Protein AF-A0A377WIY8-F1 (afdb_monomer_lite)

Organism: Klebsiella pneumoniae (NCBI:txid573)

pLDDT: mean 95.71, std 5.87, range [69.62, 98.81]

InterPro domains:
  IPR029056 Ribokinase-like [G3DSA:3.40.1190.20] (1-76)
  IPR029056 Ribokinase-like [SSF53613] (7-75)

Sequence (76 aa):
MDFGLRQPVGVGDVTSGLLLVKLLQGASLRDALEHVTAAVYEIMLATKNMQEYELQVVAAQDRIAVPEHCFSATRL

Secondary structure (DSSP, 8-state):
---TT-PPS-HHHHHHHHHHHHHHTT--HHHHHHHHHHHHHHHHHHHHHTT-SS--TTTTHHHHHS-SS-------

Foldseek 3Di:
DDLPPAAAPCLVVQLVVQLVVCVVVVHDNFVSNFLSVQLSVQQVVVCVVVNHRYGPCVVSVVCNVPNPDTDGDDDD

Structure (mmCIF, N/CA/C/O backbone):
data_AF-A0A377WIY8-F1
#
_entry.id   AF-A0A377WIY8-F1
#
loop_
_atom_site.group_PDB
_atom_site.id
_atom_site.type_symbol
_atom_site.label_atom_id
_atom_site.label_alt_id
_atom_site.label_comp_id
_atom_site.label_asym_id
_atom_site.label_entity_id
_atom_site.label_seq_id
_atom_site.pdbx_PDB_ins_code
_atom_site.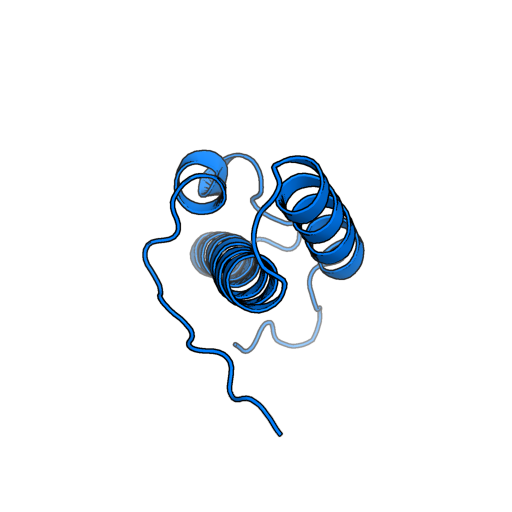Cartn_x
_atom_site.Cartn_y
_atom_site.Cartn_z
_atom_site.occupancy
_atom_site.B_iso_or_equiv
_atom_site.auth_seq_id
_atom_site.auth_comp_id
_atom_site.auth_asym_id
_atom_site.auth_atom_id
_atom_site.pdbx_PDB_model_num
ATOM 1 N N . MET A 1 1 ? 10.030 -11.166 -0.719 1.00 69.62 1 MET A N 1
ATOM 2 C CA . MET A 1 1 ? 10.405 -10.928 -2.130 1.00 69.62 1 MET A CA 1
ATOM 3 C C . MET A 1 1 ? 11.877 -10.573 -2.189 1.00 69.62 1 MET A C 1
ATOM 5 O O . MET A 1 1 ? 12.340 -9.920 -1.267 1.00 69.62 1 MET A O 1
ATOM 9 N N . ASP A 1 2 ? 12.577 -10.978 -3.245 1.00 80.69 2 ASP A N 1
ATOM 10 C CA . ASP A 1 2 ? 13.976 -10.601 -3.487 1.00 80.69 2 ASP A CA 1
ATOM 11 C C . ASP A 1 2 ? 14.065 -9.655 -4.699 1.00 80.69 2 ASP A C 1
ATOM 13 O O . ASP A 1 2 ? 13.534 -9.997 -5.764 1.00 80.69 2 ASP A O 1
ATOM 17 N N . PHE A 1 3 ? 14.684 -8.486 -4.497 1.00 79.88 3 PHE A N 1
ATOM 18 C CA . PHE A 1 3 ? 14.964 -7.433 -5.491 1.00 79.88 3 PHE A CA 1
ATOM 19 C C . PHE A 1 3 ? 16.466 -7.344 -5.835 1.00 79.88 3 PHE A C 1
ATOM 21 O O . PHE A 1 3 ? 16.906 -6.433 -6.535 1.00 79.88 3 PHE A O 1
ATOM 28 N N . GLY A 1 4 ? 17.277 -8.292 -5.359 1.00 80.25 4 GLY A N 1
ATOM 29 C CA . GLY A 1 4 ? 18.718 -8.306 -5.566 1.00 80.25 4 GLY A CA 1
ATOM 30 C C . GLY A 1 4 ? 19.428 -7.160 -4.841 1.00 80.25 4 GLY A C 1
ATOM 31 O O . GLY A 1 4 ? 19.064 -6.768 -3.734 1.00 80.25 4 GLY A O 1
ATOM 32 N N . LEU A 1 5 ? 20.475 -6.623 -5.474 1.00 77.38 5 LEU A N 1
ATOM 33 C CA . LEU A 1 5 ? 21.389 -5.642 -4.871 1.00 77.38 5 LEU A CA 1
ATOM 34 C C . LEU A 1 5 ? 20.770 -4.254 -4.642 1.00 77.38 5 LEU A C 1
ATOM 36 O O . LEU A 1 5 ? 21.351 -3.447 -3.917 1.00 77.38 5 LEU A O 1
ATOM 40 N N . ARG A 1 6 ? 19.635 -3.945 -5.278 1.00 80.88 6 ARG A N 1
ATOM 41 C CA . ARG A 1 6 ? 18.988 -2.631 -5.207 1.00 80.88 6 ARG A CA 1
ATOM 42 C C . ARG A 1 6 ? 17.540 -2.793 -4.782 1.00 80.88 6 ARG A C 1
ATOM 44 O O . ARG A 1 6 ? 16.710 -3.257 -5.555 1.00 80.88 6 ARG A O 1
ATOM 51 N N . GLN A 1 7 ? 17.246 -2.398 -3.550 1.00 85.19 7 GLN A N 1
ATOM 52 C CA . GLN A 1 7 ? 15.870 -2.345 -3.072 1.00 85.19 7 GLN A CA 1
ATOM 53 C C . GLN A 1 7 ? 15.172 -1.094 -3.633 1.00 85.19 7 GLN A C 1
ATOM 55 O O . GLN A 1 7 ? 15.802 -0.033 -3.648 1.00 85.19 7 GLN A O 1
ATOM 60 N N . PRO A 1 8 ? 13.904 -1.190 -4.077 1.00 83.62 8 PRO A N 1
ATOM 61 C CA . PRO A 1 8 ? 13.134 -0.027 -4.503 1.00 83.62 8 PR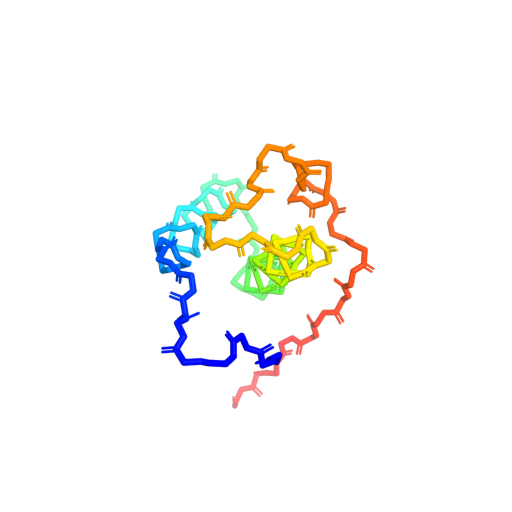O A CA 1
ATOM 62 C C . PRO A 1 8 ? 13.017 1.010 -3.382 1.00 83.62 8 PRO A C 1
ATOM 64 O O . PRO A 1 8 ? 12.771 0.667 -2.222 1.00 83.62 8 PRO A O 1
ATOM 67 N N . VAL A 1 9 ? 13.165 2.283 -3.734 1.00 91.00 9 VAL A N 1
ATOM 68 C CA . VAL A 1 9 ? 12.994 3.409 -2.805 1.00 91.00 9 VAL A CA 1
ATOM 69 C C . VAL A 1 9 ? 11.520 3.827 -2.718 1.00 91.00 9 VAL A C 1
ATOM 71 O O . VAL A 1 9 ? 10.745 3.579 -3.635 1.00 91.00 9 VAL A O 1
ATOM 74 N N . GLY A 1 10 ? 11.108 4.438 -1.602 1.00 93.19 10 GLY A N 1
ATOM 75 C CA . GLY A 1 10 ? 9.742 4.963 -1.418 1.00 93.19 10 GLY A CA 1
ATOM 76 C C . GLY A 1 10 ? 8.725 3.996 -0.792 1.00 93.19 10 GLY A C 1
ATOM 77 O O . GLY A 1 10 ? 7.588 4.383 -0.527 1.00 93.19 10 GLY A O 1
ATOM 78 N N . VAL A 1 11 ? 9.109 2.751 -0.479 1.00 94.75 11 VAL A N 1
ATOM 79 C CA . VAL A 1 11 ? 8.199 1.760 0.139 1.00 94.75 11 VAL A CA 1
ATOM 80 C C . VAL A 1 11 ? 7.669 2.239 1.499 1.00 94.75 11 VAL A C 1
ATOM 82 O O . VAL A 1 11 ? 6.483 2.086 1.795 1.00 94.75 11 VAL A O 1
ATOM 85 N N . GLY A 1 12 ? 8.526 2.860 2.318 1.00 96.50 12 GLY A N 1
ATOM 86 C CA . GLY A 1 12 ? 8.132 3.426 3.614 1.00 96.50 12 GLY A CA 1
ATOM 87 C C . GLY A 1 12 ? 7.158 4.602 3.489 1.00 96.50 12 GLY A C 1
ATOM 88 O O . GLY A 1 12 ? 6.221 4.705 4.284 1.00 96.50 12 GLY A O 1
ATOM 89 N N . ASP A 1 13 ? 7.328 5.437 2.461 1.00 97.81 13 ASP A N 1
ATOM 90 C CA . ASP A 1 13 ? 6.455 6.585 2.193 1.00 97.81 13 ASP A CA 1
ATOM 91 C C . ASP A 1 13 ? 5.052 6.120 1.798 1.00 97.81 13 ASP A C 1
ATOM 93 O O . ASP A 1 13 ? 4.057 6.566 2.372 1.00 97.81 13 ASP A O 1
ATOM 97 N N . VAL A 1 14 ? 4.969 5.146 0.883 1.00 97.44 14 VAL A N 1
ATOM 98 C CA . VAL A 1 14 ? 3.697 4.532 0.476 1.00 97.44 14 VAL A CA 1
ATOM 99 C C . VAL A 1 14 ? 3.020 3.846 1.662 1.00 97.44 14 VAL A C 1
ATOM 101 O O . VAL A 1 14 ? 1.829 4.050 1.889 1.00 97.44 14 VAL A O 1
ATOM 104 N N . THR A 1 15 ? 3.775 3.079 2.454 1.00 98.31 15 THR A N 1
ATOM 105 C CA . THR A 1 15 ? 3.252 2.393 3.648 1.00 98.31 15 THR A CA 1
ATOM 106 C C . THR A 1 15 ? 2.619 3.392 4.616 1.00 98.31 15 THR A C 1
ATOM 108 O O . THR A 1 15 ? 1.479 3.215 5.045 1.00 98.31 15 THR A O 1
ATOM 111 N N . SER A 1 16 ? 3.336 4.474 4.923 1.00 98.56 16 SER A N 1
ATOM 112 C CA . SER A 1 16 ? 2.889 5.497 5.872 1.00 98.56 16 SER A CA 1
ATOM 113 C C . SER A 1 16 ? 1.680 6.275 5.348 1.00 98.56 16 SER A C 1
ATOM 115 O O . SER A 1 16 ? 0.713 6.484 6.083 1.00 98.56 16 SER A O 1
ATOM 117 N N . GLY A 1 17 ? 1.700 6.662 4.069 1.00 98.56 17 GLY A N 1
ATOM 118 C CA . GLY A 1 17 ? 0.601 7.379 3.424 1.00 98.56 17 GLY A CA 1
ATOM 119 C C . GLY A 1 17 ? -0.684 6.554 3.361 1.00 98.56 17 GLY A C 1
ATOM 120 O O . GLY A 1 17 ? -1.744 7.036 3.761 1.00 98.56 17 GLY A O 1
ATOM 121 N N . LEU A 1 18 ? -0.601 5.293 2.923 1.00 98.50 18 LEU A N 1
ATOM 122 C CA . LEU A 1 18 ? -1.765 4.405 2.853 1.00 98.50 18 LEU A CA 1
ATOM 123 C C . LEU A 1 18 ? -2.328 4.088 4.241 1.00 98.50 18 LEU A C 1
ATOM 125 O O . LEU A 1 18 ? -3.549 4.075 4.409 1.00 98.50 18 LEU A O 1
ATOM 129 N N . LEU A 1 19 ? -1.464 3.881 5.241 1.00 98.75 19 LEU A N 1
ATOM 130 C CA . LEU A 1 19 ? -1.904 3.653 6.617 1.00 98.75 19 LEU A CA 1
ATOM 131 C C . LEU A 1 19 ? -2.681 4.855 7.150 1.00 98.75 19 LEU A C 1
ATOM 133 O O . LEU A 1 19 ? -3.790 4.687 7.656 1.00 98.75 19 LEU A O 1
ATOM 137 N N . LEU A 1 20 ? -2.143 6.065 6.977 1.00 98.81 20 LEU A N 1
ATOM 138 C CA . LEU A 1 20 ? -2.828 7.291 7.377 1.00 98.81 20 LEU A CA 1
ATOM 139 C C . LEU A 1 20 ? -4.193 7.420 6.688 1.00 98.81 20 LEU A C 1
ATOM 141 O O . LEU A 1 20 ? -5.190 7.676 7.359 1.00 98.81 20 LEU A O 1
ATOM 145 N N . VAL A 1 21 ? -4.263 7.190 5.374 1.00 98.56 21 VAL A N 1
ATOM 146 C CA . VAL A 1 21 ? -5.523 7.244 4.615 1.00 98.56 21 VAL A CA 1
ATOM 147 C C . VAL A 1 21 ? -6.551 6.250 5.157 1.00 98.56 21 VAL A C 1
ATOM 149 O O . VAL A 1 21 ? -7.696 6.636 5.383 1.00 98.56 21 VAL A O 1
ATOM 152 N N . LYS A 1 22 ? -6.168 4.993 5.415 1.00 98.56 22 LYS A N 1
ATOM 153 C CA . LYS A 1 22 ? -7.100 3.970 5.925 1.00 98.56 22 LYS A CA 1
ATOM 154 C C . LYS A 1 22 ? -7.638 4.320 7.308 1.00 98.56 22 LYS A C 1
ATOM 156 O O . LYS A 1 22 ? -8.834 4.169 7.550 1.00 98.56 22 LYS A O 1
ATOM 161 N N . LEU A 1 23 ? -6.787 4.846 8.185 1.00 98.62 23 LEU A N 1
ATOM 162 C CA . LEU A 1 23 ? -7.205 5.303 9.511 1.00 98.62 23 LEU A CA 1
ATOM 163 C C . LEU A 1 23 ? -8.144 6.514 9.425 1.00 98.62 23 LEU A C 1
ATOM 165 O O . LEU A 1 23 ? -9.162 6.541 10.112 1.00 98.62 23 LEU A O 1
ATOM 169 N N . LEU A 1 24 ? -7.865 7.480 8.542 1.00 98.75 24 LEU A N 1
ATOM 170 C CA . LEU A 1 24 ? -8.748 8.631 8.300 1.00 98.75 24 LEU A CA 1
ATOM 171 C C . LEU A 1 24 ? -10.101 8.229 7.689 1.00 98.75 24 LEU A C 1
ATOM 173 O O . LEU A 1 24 ? -11.099 8.905 7.919 1.00 98.75 24 LEU A O 1
ATOM 177 N N . GLN A 1 25 ? -10.152 7.118 6.951 1.00 98.44 25 GLN A N 1
ATOM 178 C CA . GLN A 1 25 ? -11.390 6.508 6.451 1.00 98.44 25 GLN A CA 1
ATOM 179 C C . GLN A 1 25 ? -12.160 5.719 7.528 1.00 98.44 25 GLN A C 1
ATOM 181 O O . GLN A 1 25 ? -13.242 5.207 7.245 1.00 98.44 25 GLN A O 1
ATOM 186 N N . GLY A 1 26 ? -11.631 5.616 8.752 1.00 98.50 26 GLY A N 1
ATOM 187 C CA . GLY A 1 26 ? -12.276 4.925 9.869 1.00 98.50 26 GLY A CA 1
ATOM 188 C C . GLY A 1 26 ? -12.061 3.411 9.895 1.00 98.50 26 GLY A C 1
ATOM 189 O O . GLY A 1 26 ? -12.780 2.716 10.613 1.00 98.50 26 GLY A O 1
ATOM 190 N N . ALA A 1 27 ? -11.093 2.881 9.138 1.00 98.56 27 ALA A N 1
ATOM 191 C CA . ALA A 1 27 ? -10.741 1.467 9.216 1.00 98.56 27 ALA A CA 1
ATOM 192 C C . ALA A 1 27 ? -10.245 1.102 10.624 1.00 98.56 27 ALA A C 1
ATOM 194 O O . ALA A 1 27 ? -9.575 1.897 11.292 1.00 98.56 27 ALA A O 1
ATOM 195 N N . SER A 1 28 ? -10.528 -0.125 11.068 1.00 98.56 28 SER A N 1
ATOM 196 C CA . SER A 1 28 ? -9.912 -0.634 12.292 1.00 98.56 28 SER A CA 1
ATOM 197 C C . SER A 1 28 ? -8.393 -0.750 12.112 1.00 98.56 28 SER A C 1
ATOM 199 O O . SER A 1 28 ? -7.900 -0.889 10.992 1.00 98.56 28 SER A O 1
ATOM 201 N N . LEU A 1 29 ? -7.629 -0.740 13.212 1.00 98.38 29 LEU A N 1
ATOM 202 C CA . LEU A 1 29 ? -6.171 -0.934 13.150 1.00 98.38 29 LEU A CA 1
ATOM 203 C C . LEU A 1 29 ? -5.792 -2.227 12.416 1.00 98.38 29 LEU A C 1
ATOM 205 O O . LEU A 1 29 ? -4.800 -2.254 11.691 1.00 98.38 29 LEU A O 1
ATOM 209 N N . ARG A 1 30 ? -6.594 -3.283 12.597 1.00 98.44 30 ARG A N 1
ATOM 210 C CA . ARG A 1 30 ? -6.408 -4.562 11.916 1.00 98.44 30 ARG A CA 1
ATOM 211 C C . ARG A 1 30 ? -6.612 -4.406 10.411 1.00 98.44 30 ARG A C 1
ATOM 213 O O . ARG A 1 30 ? -5.686 -4.685 9.661 1.00 98.44 30 ARG A O 1
ATOM 220 N N . ASP A 1 31 ? -7.774 -3.910 9.990 1.00 98.50 31 ASP A N 1
ATOM 221 C CA . ASP A 1 31 ? -8.112 -3.796 8.564 1.00 98.50 31 ASP A CA 1
ATOM 222 C C . ASP A 1 31 ? -7.155 -2.846 7.835 1.00 98.50 31 ASP A C 1
ATOM 224 O O . ASP A 1 31 ? -6.753 -3.101 6.701 1.00 98.50 31 ASP A O 1
ATOM 228 N N . ALA A 1 32 ? -6.746 -1.758 8.497 1.00 98.62 32 ALA A N 1
ATOM 229 C CA . ALA A 1 32 ? -5.767 -0.823 7.964 1.00 98.62 32 ALA A CA 1
ATOM 230 C C . ALA A 1 32 ? -4.406 -1.502 7.745 1.00 98.62 32 ALA A C 1
ATOM 232 O O . ALA A 1 32 ? -3.827 -1.372 6.669 1.00 98.62 32 ALA A O 1
ATOM 233 N N . LEU A 1 33 ? -3.912 -2.260 8.731 1.00 98.69 33 LEU A N 1
ATOM 234 C CA . LEU A 1 33 ? -2.636 -2.968 8.628 1.00 98.69 33 LEU A CA 1
ATOM 235 C C . LEU A 1 33 ? -2.660 -4.048 7.539 1.00 98.69 33 LEU A C 1
ATOM 237 O O . LEU A 1 33 ? -1.719 -4.141 6.748 1.00 98.69 33 LEU A O 1
ATOM 241 N N . GLU A 1 34 ? -3.726 -4.846 7.487 1.00 98.75 34 GLU A N 1
ATOM 242 C CA . GLU A 1 34 ? -3.900 -5.909 6.492 1.00 98.75 34 GLU A CA 1
ATOM 243 C C . GLU A 1 34 ? -3.967 -5.319 5.075 1.00 98.75 34 GLU A C 1
ATOM 245 O O . GLU A 1 34 ? -3.227 -5.751 4.188 1.00 98.75 34 GLU A O 1
ATOM 250 N N . HIS A 1 35 ? -4.761 -4.261 4.877 1.00 98.75 35 HIS A N 1
ATOM 251 C CA . HIS A 1 35 ? -4.882 -3.593 3.584 1.00 98.75 35 HIS A CA 1
ATOM 252 C C . HIS A 1 35 ? -3.569 -2.950 3.125 1.00 98.75 35 HIS A C 1
ATOM 254 O O . HIS A 1 35 ? -3.179 -3.121 1.974 1.00 98.75 35 HIS A O 1
ATOM 260 N N . VAL A 1 36 ? -2.876 -2.211 3.999 1.00 98.69 36 VAL A N 1
ATOM 261 C CA . VAL A 1 36 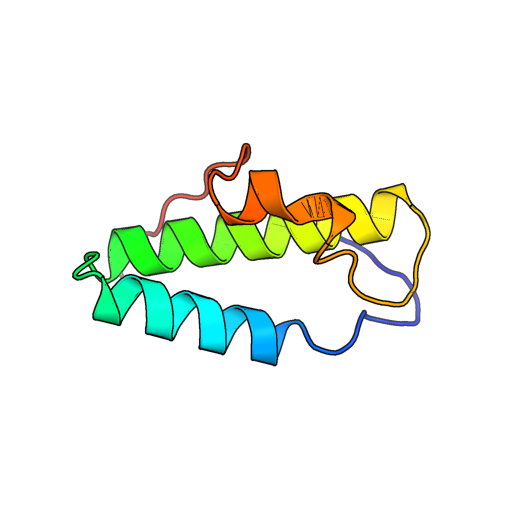? -1.604 -1.553 3.649 1.00 98.69 36 VAL A CA 1
ATOM 262 C C . VAL A 1 36 ? -0.547 -2.587 3.281 1.00 98.69 36 VAL A C 1
ATOM 264 O O . VAL A 1 36 ? 0.154 -2.416 2.286 1.00 98.69 36 VAL A O 1
ATOM 267 N N . THR A 1 37 ? -0.463 -3.677 4.046 1.00 98.56 37 THR A N 1
ATOM 268 C CA . THR A 1 37 ? 0.476 -4.772 3.776 1.00 98.56 37 THR A CA 1
ATOM 269 C C . THR A 1 37 ? 0.219 -5.378 2.400 1.00 98.56 37 THR A C 1
ATOM 271 O O . THR A 1 37 ? 1.152 -5.547 1.615 1.00 98.56 37 THR A O 1
ATOM 274 N N . ALA A 1 38 ? -1.047 -5.654 2.086 1.00 98.62 38 ALA A N 1
ATOM 275 C CA . ALA A 1 38 ? -1.450 -6.180 0.793 1.00 98.62 38 ALA A CA 1
ATOM 276 C C . ALA A 1 38 ? -1.158 -5.196 -0.352 1.00 98.62 38 ALA A C 1
ATOM 278 O O . ALA A 1 38 ? -0.460 -5.552 -1.294 1.00 98.62 38 ALA A O 1
ATOM 279 N N . ALA A 1 39 ? -1.589 -3.938 -0.246 1.00 98.62 39 ALA A N 1
ATOM 280 C CA . ALA A 1 39 ? -1.379 -2.927 -1.283 1.00 98.62 39 ALA A CA 1
ATOM 281 C C . ALA A 1 39 ? 0.112 -2.685 -1.585 1.00 98.62 39 ALA A C 1
ATOM 283 O O . ALA A 1 39 ? 0.515 -2.633 -2.747 1.00 98.62 39 ALA A O 1
ATOM 284 N N . VAL A 1 40 ? 0.958 -2.583 -0.554 1.00 98.25 40 VAL A N 1
ATOM 285 C CA . VAL A 1 40 ? 2.411 -2.422 -0.730 1.00 98.25 40 VAL A CA 1
ATOM 286 C C . VAL A 1 40 ? 3.022 -3.657 -1.392 1.00 98.25 40 VAL A C 1
ATOM 288 O O . VAL A 1 40 ? 3.863 -3.523 -2.283 1.00 98.25 40 VAL A O 1
ATOM 291 N N . TYR A 1 41 ? 2.572 -4.856 -1.015 1.00 98.00 41 TYR A N 1
ATOM 292 C CA . TYR A 1 41 ? 3.002 -6.095 -1.657 1.00 98.00 41 TYR A CA 1
ATOM 293 C C . TYR A 1 41 ? 2.663 -6.119 -3.153 1.00 98.00 41 TYR A C 1
ATOM 295 O O . TYR A 1 41 ? 3.516 -6.500 -3.952 1.00 98.00 41 TYR A O 1
ATOM 303 N N . GLU A 1 42 ? 1.477 -5.656 -3.553 1.00 98.50 42 GLU A N 1
ATOM 304 C CA . GLU A 1 42 ? 1.070 -5.591 -4.964 1.00 98.50 42 GLU A CA 1
ATOM 305 C C . GLU A 1 42 ? 1.933 -4.628 -5.785 1.00 98.50 42 GLU A C 1
ATOM 307 O O . GLU A 1 42 ? 2.320 -4.938 -6.914 1.00 98.50 42 GLU A O 1
ATOM 312 N N . ILE A 1 43 ? 2.304 -3.478 -5.212 1.00 98.12 43 ILE A N 1
ATOM 313 C CA . ILE A 1 43 ? 3.229 -2.534 -5.857 1.00 98.12 43 ILE A CA 1
ATOM 314 C C . ILE A 1 43 ? 4.596 -3.192 -6.040 1.00 98.12 43 ILE A C 1
ATOM 316 O O . ILE A 1 43 ? 5.191 -3.103 -7.117 1.00 98.12 43 ILE A O 1
ATOM 320 N N . MET A 1 44 ? 5.098 -3.877 -5.010 1.00 97.25 44 MET A N 1
ATOM 321 C CA . MET A 1 44 ? 6.365 -4.603 -5.085 1.00 97.25 44 MET A CA 1
ATOM 322 C C . MET A 1 44 ? 6.297 -5.718 -6.138 1.00 97.25 44 MET A C 1
ATOM 324 O O . MET A 1 44 ? 7.219 -5.857 -6.943 1.00 97.25 44 MET A O 1
ATOM 328 N N . LEU A 1 45 ? 5.194 -6.465 -6.195 1.00 97.25 45 LEU A N 1
ATOM 329 C CA . LEU A 1 45 ? 4.980 -7.516 -7.186 1.00 97.25 45 LEU A CA 1
ATOM 330 C C . LEU A 1 45 ? 4.998 -6.957 -8.609 1.00 97.25 45 LEU A C 1
ATOM 332 O O . LEU A 1 45 ? 5.730 -7.469 -9.452 1.00 97.25 45 LEU A O 1
ATOM 336 N N . ALA A 1 46 ? 4.252 -5.880 -8.865 1.00 97.69 46 ALA A N 1
ATOM 337 C CA . ALA A 1 46 ? 4.230 -5.210 -10.161 1.00 97.69 46 ALA A CA 1
ATOM 338 C C . ALA A 1 46 ? 5.622 -4.688 -10.550 1.00 97.69 46 ALA A C 1
ATOM 340 O O . ALA A 1 46 ? 6.088 -4.948 -11.657 1.00 97.69 46 ALA A O 1
ATOM 341 N N . THR A 1 47 ? 6.319 -4.041 -9.612 1.00 96.81 47 THR A N 1
ATOM 342 C CA . THR A 1 47 ? 7.679 -3.515 -9.817 1.00 96.81 47 THR A CA 1
ATOM 343 C C . THR A 1 47 ? 8.653 -4.615 -10.213 1.00 96.81 47 THR A C 1
ATOM 345 O O . THR A 1 47 ? 9.377 -4.491 -11.200 1.00 96.81 47 THR A O 1
ATOM 348 N N . LYS A 1 48 ? 8.612 -5.744 -9.501 1.00 95.38 48 LYS A N 1
ATOM 349 C CA . LYS A 1 48 ? 9.448 -6.901 -9.811 1.00 95.38 48 LYS A CA 1
ATOM 350 C C . LYS A 1 48 ? 9.091 -7.537 -11.154 1.00 95.38 48 LYS A C 1
ATOM 352 O O . LYS A 1 48 ? 9.993 -7.860 -11.922 1.00 95.38 48 LYS A O 1
ATOM 357 N N . ASN A 1 49 ? 7.804 -7.729 -11.436 1.00 96.25 49 ASN A N 1
ATOM 358 C CA . ASN A 1 49 ? 7.342 -8.371 -12.669 1.00 96.25 49 ASN A CA 1
ATOM 359 C C . ASN A 1 49 ? 7.697 -7.553 -13.914 1.00 96.25 49 ASN A C 1
ATOM 361 O O . ASN A 1 49 ? 7.947 -8.127 -14.969 1.00 96.25 49 ASN A O 1
ATOM 365 N N . MET A 1 50 ? 7.756 -6.228 -13.777 1.00 96.56 50 MET A N 1
ATOM 366 C CA . MET A 1 50 ? 8.190 -5.315 -14.835 1.00 96.56 50 MET A CA 1
ATOM 367 C C . MET A 1 50 ? 9.715 -5.145 -14.898 1.00 96.56 50 MET A C 1
ATOM 369 O O . MET A 1 50 ? 10.206 -4.482 -15.801 1.00 96.56 50 MET A O 1
ATOM 373 N N . GLN A 1 51 ? 10.464 -5.770 -13.981 1.00 94.19 51 GLN A N 1
ATOM 374 C CA . GLN A 1 51 ? 11.924 -5.667 -13.869 1.00 94.19 51 GLN A CA 1
ATOM 375 C C . GLN A 1 51 ? 12.420 -4.223 -13.683 1.00 94.19 51 GLN A C 1
ATOM 377 O O . GLN A 1 51 ? 13.513 -3.872 -14.126 1.00 94.19 51 GLN A O 1
ATOM 382 N N . GLU A 1 52 ? 11.624 -3.403 -13.001 1.00 94.44 52 GLU A N 1
ATOM 383 C CA . GLU A 1 52 ? 11.904 -1.987 -12.785 1.00 94.44 52 GLU A CA 1
ATOM 384 C C . GLU A 1 52 ? 12.571 -1.728 -11.432 1.00 94.44 52 GLU A C 1
ATOM 386 O O . GLU A 1 52 ? 12.396 -2.476 -10.466 1.00 94.44 52 GLU A O 1
ATOM 391 N N . TYR A 1 53 ? 13.336 -0.636 -11.361 1.00 92.94 53 TYR A N 1
ATOM 392 C CA . TYR A 1 53 ? 13.888 -0.138 -10.097 1.00 92.94 53 TYR A CA 1
ATOM 393 C C . TYR A 1 53 ? 12.897 0.774 -9.360 1.00 92.94 53 TYR A C 1
ATOM 395 O O . TYR A 1 53 ? 12.742 0.663 -8.143 1.00 92.94 53 TYR A O 1
ATOM 403 N N . GLU A 1 54 ? 12.219 1.658 -10.097 1.00 96.31 54 GLU A N 1
ATOM 404 C CA . GLU A 1 54 ? 11.225 2.581 -9.545 1.00 96.31 54 GLU A CA 1
ATOM 405 C C . GLU A 1 54 ? 9.898 1.872 -9.263 1.00 96.31 54 GLU A C 1
ATOM 407 O O . GLU A 1 54 ? 9.461 1.003 -10.027 1.00 96.31 54 GLU A O 1
ATOM 412 N N . LEU A 1 55 ? 9.228 2.268 -8.177 1.00 97.31 55 LEU A N 1
ATOM 413 C CA . LEU A 1 55 ? 7.962 1.659 -7.773 1.00 97.31 55 LEU A CA 1
ATOM 414 C C . LEU A 1 55 ? 6.863 1.891 -8.812 1.00 97.31 55 LEU A C 1
ATOM 416 O 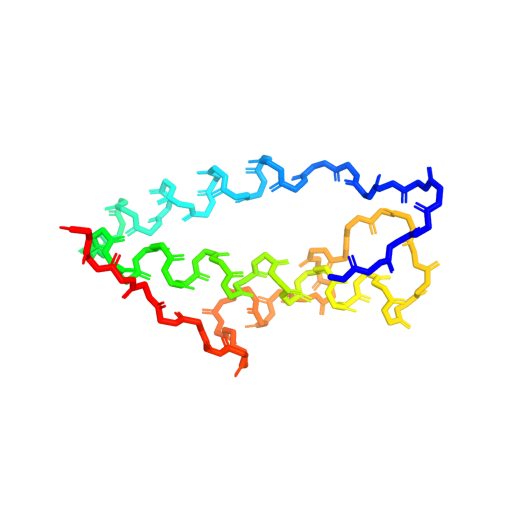O . LEU A 1 55 ? 6.528 3.020 -9.174 1.00 97.31 55 LEU A O 1
ATOM 420 N N . GLN A 1 56 ? 6.210 0.804 -9.206 1.00 98.12 56 GLN A N 1
ATOM 421 C CA . GLN A 1 56 ? 5.149 0.800 -10.211 1.00 98.12 56 GLN A CA 1
ATOM 422 C C . GLN A 1 56 ? 3.779 1.150 -9.611 1.00 98.12 56 GLN A C 1
ATOM 424 O O . GLN A 1 56 ? 2.804 0.418 -9.766 1.00 98.12 56 GLN A O 1
ATOM 429 N N . VAL A 1 57 ? 3.695 2.287 -8.914 1.00 97.75 57 VAL A N 1
ATOM 430 C CA . VAL A 1 57 ? 2.480 2.728 -8.201 1.00 97.75 57 VAL A CA 1
ATOM 431 C C . VAL A 1 57 ? 1.295 2.967 -9.139 1.00 97.75 57 VAL A C 1
ATOM 433 O O . VAL A 1 57 ? 0.167 2.622 -8.803 1.00 97.75 57 VAL A O 1
ATOM 436 N N . VAL A 1 58 ? 1.545 3.498 -10.341 1.00 98.31 58 VAL A N 1
ATOM 437 C CA . VAL A 1 58 ? 0.491 3.741 -11.340 1.00 98.31 58 VAL A CA 1
ATOM 438 C C . VAL A 1 58 ? 0.045 2.433 -11.991 1.00 98.31 58 VAL A C 1
ATOM 440 O O . VAL A 1 58 ? -1.151 2.196 -12.136 1.00 98.31 58 VAL A O 1
ATOM 443 N N . ALA A 1 59 ? 0.981 1.550 -12.347 1.00 98.19 59 ALA A N 1
ATOM 444 C CA . ALA A 1 59 ? 0.636 0.266 -12.957 1.00 98.19 59 ALA A CA 1
ATOM 445 C C . ALA A 1 59 ? -0.087 -0.678 -11.976 1.00 98.19 59 ALA A C 1
ATOM 447 O O . ALA A 1 59 ? -0.850 -1.543 -12.399 1.00 98.19 59 ALA A O 1
ATOM 448 N N . ALA A 1 60 ? 0.137 -0.515 -10.669 1.00 98.31 60 ALA A N 1
ATOM 449 C CA . ALA A 1 60 ? -0.513 -1.294 -9.619 1.00 98.31 60 ALA A CA 1
ATOM 450 C C . ALA A 1 60 ? -1.771 -0.629 -9.026 1.00 98.31 60 ALA A C 1
ATOM 452 O O . ALA A 1 60 ? -2.331 -1.182 -8.087 1.00 98.31 60 ALA A O 1
ATOM 453 N N . GLN A 1 61 ? -2.227 0.526 -9.530 1.00 98.56 61 GLN A N 1
ATOM 454 C CA . GLN A 1 61 ? -3.223 1.369 -8.843 1.00 98.56 61 GLN A CA 1
ATOM 455 C C . GLN A 1 61 ? -4.533 0.650 -8.475 1.00 98.56 61 GLN A C 1
ATOM 457 O O . GLN A 1 61 ? -5.030 0.822 -7.362 1.00 98.56 61 GLN A O 1
ATOM 462 N N . ASP A 1 62 ? -5.045 -0.215 -9.355 1.00 98.69 62 ASP A N 1
ATOM 463 C CA . ASP A 1 62 ? -6.269 -0.981 -9.091 1.00 98.69 62 ASP A CA 1
ATOM 464 C C . ASP A 1 62 ? -6.070 -1.938 -7.910 1.00 98.69 62 ASP A C 1
ATOM 466 O O . ASP A 1 62 ? -6.920 -2.041 -7.027 1.00 98.69 62 ASP A O 1
ATOM 470 N N . ARG A 1 63 ? -4.885 -2.554 -7.840 1.00 98.44 63 ARG A N 1
ATOM 471 C CA . ARG A 1 63 ? -4.465 -3.440 -6.751 1.00 98.44 63 ARG A CA 1
ATOM 472 C C . ARG A 1 63 ? -4.063 -2.695 -5.477 1.00 98.44 63 ARG A C 1
ATOM 474 O O . ARG A 1 63 ? -4.041 -3.289 -4.408 1.00 98.44 63 ARG A O 1
ATOM 481 N N . ILE A 1 64 ? -3.776 -1.396 -5.548 1.00 98.50 64 ILE A N 1
ATOM 482 C CA . ILE A 1 64 ? -3.655 -0.550 -4.350 1.00 98.50 64 ILE A CA 1
ATOM 483 C C . ILE A 1 64 ? -5.043 -0.316 -3.751 1.00 98.50 64 ILE A C 1
ATOM 485 O O . ILE A 1 64 ? -5.218 -0.409 -2.539 1.00 98.50 64 ILE A O 1
ATOM 489 N N . ALA A 1 65 ? -6.037 -0.015 -4.591 1.00 98.12 65 ALA A N 1
ATOM 490 C CA . ALA A 1 65 ? -7.404 0.223 -4.140 1.00 98.12 65 ALA A CA 1
ATOM 491 C C . ALA A 1 65 ? -8.071 -1.061 -3.618 1.00 98.12 65 ALA A C 1
ATOM 493 O O . ALA A 1 65 ? -8.722 -1.035 -2.569 1.00 98.12 65 ALA A O 1
ATOM 494 N N . VAL A 1 66 ? -7.888 -2.174 -4.334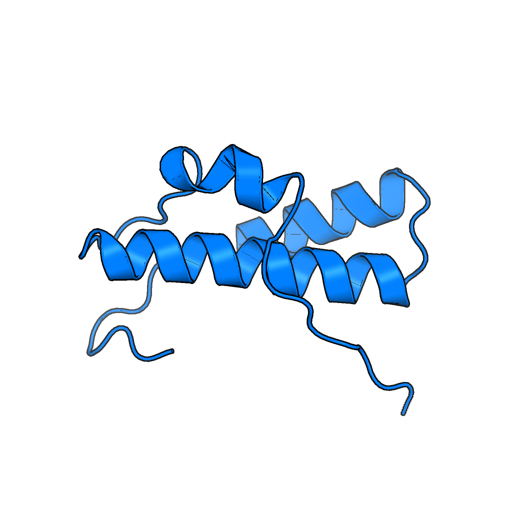 1.00 98.25 66 VAL A N 1
ATOM 495 C CA . VAL A 1 66 ? -8.428 -3.500 -4.017 1.00 98.25 66 VAL A CA 1
ATOM 496 C C . VAL A 1 66 ? -7.333 -4.557 -4.241 1.00 98.25 66 VAL A C 1
ATOM 498 O O . VAL A 1 66 ? -7.216 -5.089 -5.344 1.00 98.25 66 VAL A O 1
ATOM 501 N N . PRO A 1 67 ? -6.506 -4.853 -3.221 1.00 98.31 67 PRO A N 1
ATOM 502 C CA . PRO A 1 67 ? -5.446 -5.855 -3.331 1.00 98.31 67 PRO A CA 1
ATOM 503 C C . PRO A 1 67 ? -5.980 -7.260 -3.626 1.00 98.31 67 PRO A C 1
ATOM 505 O O . PRO A 1 67 ? -7.036 -7.642 -3.119 1.00 98.31 67 PRO A O 1
ATOM 508 N N . GLU A 1 68 ? -5.236 -8.043 -4.412 1.00 97.50 68 GLU A N 1
ATOM 509 C CA . GLU A 1 68 ? -5.584 -9.435 -4.731 1.00 97.50 68 GLU A CA 1
ATOM 510 C C . GLU A 1 68 ? -5.066 -10.394 -3.648 1.00 97.50 68 GLU A C 1
ATOM 512 O O . GLU A 1 68 ? -5.720 -11.383 -3.311 1.00 97.50 68 GLU A O 1
ATOM 517 N N . HIS A 1 69 ? -3.897 -10.095 -3.077 1.00 98.12 69 HIS A N 1
ATOM 518 C CA . HIS A 1 69 ? -3.312 -10.866 -1.985 1.00 98.12 69 HIS A CA 1
ATOM 519 C C . HIS A 1 69 ? -3.893 -10.458 -0.627 1.00 98.12 69 HIS A C 1
ATOM 521 O O . HIS A 1 69 ? -3.993 -9.278 -0.301 1.00 98.12 69 HIS A O 1
ATOM 527 N N . CYS A 1 70 ? -4.191 -11.449 0.216 1.00 96.12 70 CYS A N 1
ATOM 528 C CA . CYS A 1 70 ? -4.657 -11.235 1.585 1.00 96.12 70 CYS A CA 1
ATOM 529 C C . CYS A 1 70 ? -3.589 -11.657 2.598 1.00 96.12 70 CYS A C 1
ATOM 531 O O . CYS A 1 70 ? -3.111 -12.792 2.576 1.00 96.12 70 CYS A O 1
ATOM 533 N N . PHE A 1 71 ? -3.278 -10.769 3.540 1.00 98.12 71 PHE A N 1
ATOM 534 C CA . PHE A 1 71 ? -2.416 -11.051 4.686 1.00 98.12 71 PHE A CA 1
ATOM 535 C C . PHE A 1 71 ? -3.210 -10.800 5.966 1.00 98.12 71 PHE A C 1
ATOM 537 O O . PHE A 1 71 ? -3.752 -9.715 6.130 1.00 98.12 71 PHE A O 1
ATOM 544 N N . SER A 1 72 ? -3.288 -11.789 6.864 1.00 98.19 72 SER A N 1
ATOM 545 C CA . SER A 1 72 ? -4.000 -11.640 8.141 1.00 98.19 72 SER A CA 1
ATOM 546 C C . SER A 1 72 ? -3.050 -11.151 9.225 1.00 98.19 72 SER A C 1
ATOM 548 O O . SER A 1 72 ? -2.007 -11.760 9.466 1.00 98.19 72 SER A O 1
ATOM 550 N N . ALA A 1 73 ? -3.443 -10.100 9.933 1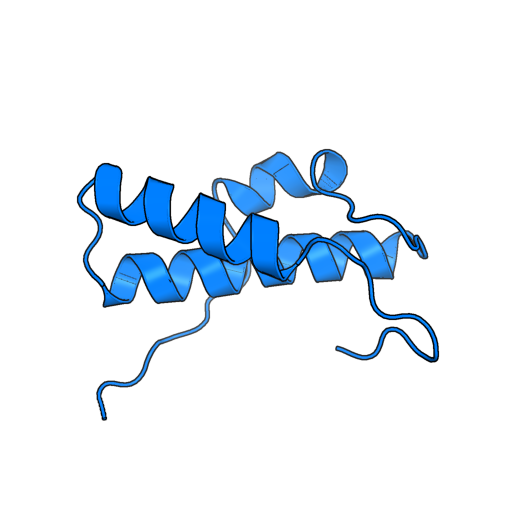.00 98.25 73 ALA A N 1
ATOM 551 C CA . ALA A 1 73 ? -2.746 -9.635 11.116 1.00 98.25 73 ALA A CA 1
ATOM 552 C C . ALA A 1 73 ? -3.071 -10.535 12.317 1.00 98.25 73 ALA A C 1
ATOM 554 O O . ALA A 1 73 ? -4.202 -11.003 12.486 1.00 98.25 73 ALA A O 1
ATOM 555 N N . THR A 1 74 ? -2.072 -10.740 13.173 1.00 98.12 74 THR A N 1
ATOM 556 C CA . THR A 1 74 ? -2.196 -11.492 14.426 1.00 98.12 74 THR A CA 1
ATOM 557 C C . THR A 1 74 ? -2.122 -10.522 15.592 1.00 98.12 74 THR A C 1
ATOM 559 O O . THR A 1 74 ? -1.186 -9.729 15.690 1.00 98.12 74 THR A O 1
ATOM 562 N N . ARG A 1 75 ? -3.102 -10.589 16.496 1.00 96.69 75 ARG A N 1
ATOM 563 C CA . ARG A 1 75 ? -3.036 -9.866 17.766 1.00 96.69 75 ARG A CA 1
ATOM 564 C C . ARG A 1 75 ? -2.057 -10.590 18.692 1.00 96.69 75 ARG A C 1
ATOM 566 O O . ARG A 1 75 ? -2.232 -11.786 18.916 1.00 96.69 75 ARG A O 1
ATOM 573 N N . LEU A 1 76 ? -1.049 -9.860 19.166 1.00 94.94 76 LEU A N 1
ATOM 574 C CA . LEU A 1 76 ? -0.038 -10.350 20.107 1.00 94.94 76 LEU A CA 1
ATOM 575 C C . LEU A 1 76 ? -0.614 -10.559 21.512 1.00 94.94 76 LEU A C 1
ATOM 577 O O . LEU A 1 76 ? -1.555 -9.811 21.877 1.00 94.94 76 LEU A O 1
#

Radius of gyration: 12.57 Å; chains: 1; bounding box: 34×20×35 Å